Protein AF-A0A530AD01-F1 (afdb_monomer_lite)

Structure (mmCIF, N/CA/C/O backbone):
data_AF-A0A530AD01-F1
#
_entry.id   AF-A0A530AD01-F1
#
loop_
_atom_site.group_PDB
_atom_site.id
_atom_site.type_symbol
_atom_site.label_atom_id
_atom_site.label_alt_id
_atom_site.label_comp_id
_atom_site.label_asym_id
_atom_site.label_entity_id
_atom_site.label_seq_id
_atom_site.pdbx_PDB_ins_code
_atom_site.Cartn_x
_atom_site.Cartn_y
_atom_site.Cartn_z
_atom_site.occupancy
_atom_site.B_iso_or_equiv
_atom_site.auth_seq_id
_atom_site.auth_comp_id
_atom_site.auth_asym_id
_atom_site.auth_atom_id
_atom_site.pdbx_PDB_model_num
ATOM 1 N N . LYS A 1 1 ? 16.539 6.978 -7.218 1.00 55.22 1 LYS A N 1
ATOM 2 C CA . LYS A 1 1 ? 15.577 6.563 -6.171 1.00 55.22 1 LYS A CA 1
ATOM 3 C C . LYS A 1 1 ? 15.992 5.301 -5.426 1.00 55.22 1 LYS A C 1
ATOM 5 O O . LYS A 1 1 ? 15.633 5.180 -4.269 1.00 55.22 1 LYS A O 1
ATOM 10 N N . TRP A 1 2 ? 16.714 4.387 -6.071 1.00 53.53 2 TRP A N 1
ATOM 11 C CA . TRP A 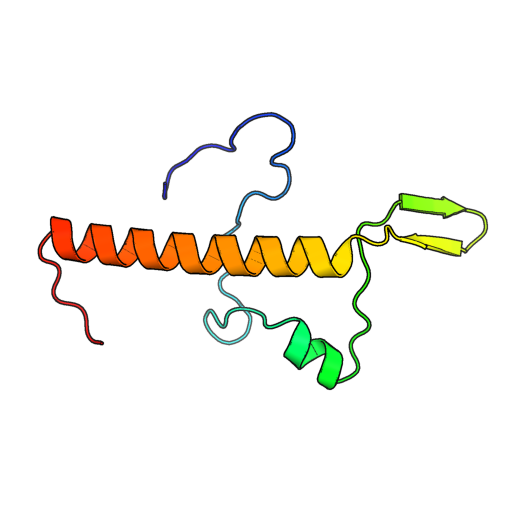1 2 ? 16.971 3.049 -5.536 1.00 53.53 2 TRP A CA 1
ATOM 12 C C . TRP A 1 2 ? 17.873 3.003 -4.295 1.00 53.53 2 TRP A C 1
ATOM 14 O O . TRP A 1 2 ? 17.645 2.157 -3.445 1.00 53.53 2 TRP A O 1
ATOM 24 N N . ASP A 1 3 ? 18.765 3.986 -4.135 1.00 55.16 3 ASP A N 1
ATOM 25 C CA . ASP A 1 3 ? 19.578 4.188 -2.922 1.00 55.16 3 ASP A CA 1
ATOM 26 C C . ASP A 1 3 ? 19.143 5.428 -2.117 1.00 55.16 3 ASP A C 1
ATOM 28 O O . ASP A 1 3 ? 19.966 6.115 -1.515 1.00 55.16 3 ASP A O 1
ATOM 32 N N . LEU A 1 4 ? 17.859 5.806 -2.159 1.00 56.06 4 LEU A N 1
ATOM 33 C CA . LEU A 1 4 ? 17.394 6.923 -1.332 1.00 56.06 4 LEU A CA 1
ATOM 34 C C . LEU A 1 4 ? 17.376 6.510 0.141 1.00 56.06 4 LEU A C 1
ATOM 36 O O . LEU A 1 4 ? 16.599 5.644 0.539 1.00 56.06 4 LEU A O 1
ATOM 40 N N . GLU A 1 5 ? 18.186 7.185 0.953 1.00 57.31 5 GLU A N 1
ATOM 41 C CA . GLU A 1 5 ? 18.027 7.167 2.404 1.00 57.31 5 GLU A CA 1
ATOM 42 C C . GLU A 1 5 ? 16.636 7.696 2.792 1.00 57.31 5 GLU A C 1
ATOM 44 O O . GLU A 1 5 ? 16.064 8.560 2.118 1.00 57.31 5 GLU A O 1
ATOM 49 N N . THR A 1 6 ? 16.081 7.146 3.876 1.00 55.56 6 THR A N 1
ATOM 50 C CA . THR A 1 6 ? 14.735 7.437 4.389 1.00 55.56 6 THR A CA 1
ATOM 51 C C . THR A 1 6 ? 14.431 8.943 4.373 1.00 55.56 6 THR A C 1
ATOM 53 O O . THR A 1 6 ? 15.111 9.705 5.069 1.00 55.56 6 THR A O 1
ATOM 56 N N . PRO A 1 7 ? 13.421 9.409 3.611 1.00 57.12 7 PRO A N 1
ATOM 57 C CA . PRO A 1 7 ? 13.221 10.834 3.390 1.00 57.12 7 PRO A CA 1
ATOM 58 C C . PRO A 1 7 ? 12.528 11.504 4.585 1.00 57.12 7 PRO A C 1
ATOM 60 O O . PRO A 1 7 ? 11.337 11.763 4.559 1.00 57.12 7 PRO A O 1
ATOM 63 N N . GLY A 1 8 ? 13.271 11.828 5.642 1.00 61.66 8 GLY A N 1
ATOM 64 C CA . GLY A 1 8 ? 12.832 12.713 6.730 1.00 61.66 8 GLY A CA 1
ATOM 65 C C . GLY A 1 8 ? 11.595 12.274 7.552 1.00 61.66 8 GLY A C 1
ATOM 66 O O . GLY A 1 8 ? 10.975 11.240 7.294 1.00 61.66 8 GLY A O 1
ATOM 67 N N . PRO A 1 9 ? 11.228 13.043 8.596 1.00 55.56 9 PRO A N 1
ATOM 68 C CA . PRO A 1 9 ? 10.14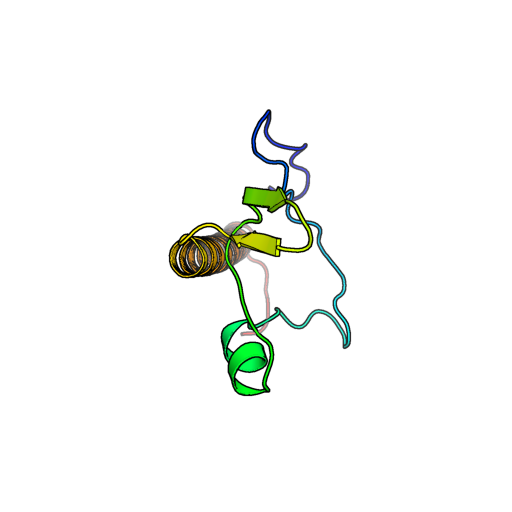5 12.693 9.522 1.00 55.56 9 PRO A CA 1
ATOM 69 C C . PRO A 1 9 ? 8.781 12.571 8.818 1.00 55.56 9 PRO A C 1
ATOM 71 O O . PRO A 1 9 ? 8.413 13.441 8.032 1.00 55.56 9 PRO A O 1
ATOM 74 N N . GLY A 1 10 ? 8.011 11.514 9.114 1.00 58.28 10 GLY A N 1
ATOM 75 C CA . GLY A 1 10 ? 6.701 11.240 8.492 1.00 58.28 10 GLY A CA 1
ATOM 76 C C . GLY A 1 10 ? 6.728 10.272 7.299 1.00 58.28 10 GLY A C 1
ATOM 77 O O . GLY A 1 10 ? 5.683 9.998 6.708 1.00 58.28 10 GLY A O 1
ATOM 78 N N . THR A 1 11 ? 7.895 9.713 6.966 1.00 58.59 11 THR A N 1
ATOM 79 C CA . THR A 1 11 ? 8.075 8.678 5.925 1.00 58.59 11 THR A CA 1
ATOM 80 C C . THR A 1 11 ? 8.287 7.281 6.499 1.00 58.59 11 THR A C 1
ATOM 82 O O . THR A 1 11 ? 8.878 6.414 5.868 1.00 58.59 11 THR A O 1
ATOM 85 N N . GLU A 1 12 ? 7.737 7.042 7.691 1.00 58.34 12 GLU A N 1
ATOM 86 C CA . GLU A 1 12 ? 7.865 5.807 8.483 1.00 58.34 12 GLU A CA 1
ATOM 87 C C . GLU A 1 12 ?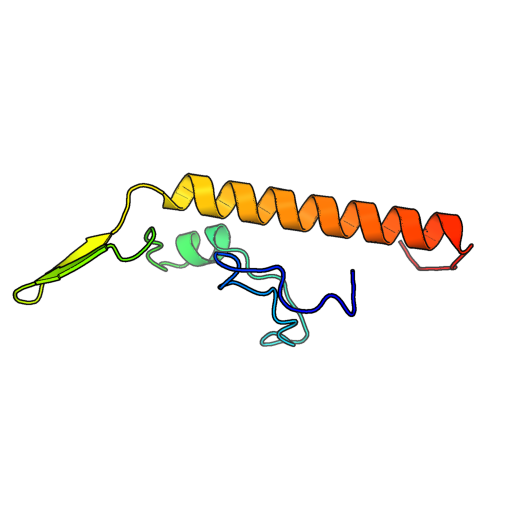 7.504 4.530 7.700 1.00 58.34 12 GLU A C 1
ATOM 89 O O . GLU A 1 12 ? 7.985 3.446 8.019 1.00 58.34 12 GLU A O 1
ATOM 94 N N . HIS A 1 13 ? 6.730 4.662 6.620 1.00 53.12 13 HIS A N 1
ATOM 95 C CA . HIS A 1 13 ? 6.542 3.621 5.614 1.00 53.12 13 HIS A CA 1
ATOM 96 C C . HIS A 1 13 ? 7.560 3.770 4.478 1.00 53.12 13 HIS A C 1
ATOM 98 O O . HIS A 1 13 ? 7.212 4.114 3.345 1.00 53.12 13 HIS A O 1
ATOM 104 N N . VAL A 1 14 ? 8.831 3.505 4.779 1.00 50.38 14 VAL A N 1
ATOM 105 C CA . VAL A 1 14 ? 9.843 3.297 3.740 1.00 50.38 14 VAL A CA 1
ATOM 106 C C . VAL A 1 14 ? 9.425 2.073 2.938 1.00 50.38 14 VAL A C 1
ATOM 108 O O . VAL A 1 14 ? 9.059 1.042 3.506 1.00 50.38 14 VAL A O 1
ATOM 111 N N . THR A 1 15 ? 9.442 2.193 1.611 1.00 54.22 15 THR A N 1
ATOM 112 C CA . THR A 1 15 ? 9.155 1.058 0.731 1.00 54.22 15 THR A CA 1
ATOM 113 C C . THR A 1 15 ? 10.277 0.044 0.892 1.00 54.22 15 THR A C 1
ATOM 115 O O . THR A 1 15 ? 11.342 0.175 0.300 1.00 54.22 15 THR A O 1
ATOM 118 N N . ILE A 1 16 ? 10.053 -0.953 1.739 1.00 55.47 16 ILE A N 1
ATOM 119 C CA . ILE A 1 16 ? 10.913 -2.124 1.810 1.00 55.47 16 ILE A CA 1
ATOM 120 C C . ILE A 1 16 ? 10.617 -2.991 0.585 1.00 55.47 16 ILE A C 1
ATOM 122 O O . ILE A 1 16 ? 9.471 -3.371 0.342 1.00 55.47 16 ILE A O 1
ATOM 126 N N . ALA A 1 17 ? 11.643 -3.296 -0.206 1.00 59.00 17 ALA A N 1
ATOM 127 C CA . ALA A 1 17 ? 11.538 -4.317 -1.238 1.00 59.00 17 ALA A CA 1
ATOM 128 C C . ALA A 1 17 ? 11.433 -5.677 -0.536 1.00 59.00 17 ALA A C 1
ATOM 130 O O . ALA A 1 17 ? 12.430 -6.261 -0.113 1.00 59.00 17 ALA A O 1
ATOM 131 N N . VAL A 1 18 ? 10.206 -6.153 -0.334 1.00 65.19 18 VAL A N 1
ATOM 132 C CA . VAL A 1 18 ? 9.961 -7.482 0.228 1.00 65.19 18 VAL A CA 1
ATOM 133 C C . VAL A 1 18 ? 9.912 -8.459 -0.935 1.00 65.19 18 VAL A C 1
ATOM 135 O O . VAL A 1 18 ? 9.122 -8.276 -1.856 1.00 65.19 18 VAL A O 1
ATOM 138 N N . SER A 1 19 ? 10.713 -9.523 -0.884 1.00 58.97 19 SER A N 1
ATOM 139 C CA . SER A 1 19 ? 10.766 -10.557 -1.929 1.00 58.97 19 SER A CA 1
ATOM 140 C C . SER A 1 19 ? 9.429 -11.270 -2.179 1.00 58.97 19 SER A C 1
ATOM 142 O O . SER A 1 19 ? 9.305 -11.974 -3.175 1.00 58.97 19 SER A O 1
ATOM 144 N N . GLY A 1 20 ? 8.422 -11.053 -1.322 1.00 59.00 20 GLY A N 1
ATOM 145 C CA . GLY A 1 20 ? 7.056 -11.545 -1.478 1.00 59.00 20 GLY A CA 1
ATOM 146 C C . GLY A 1 20 ? 6.957 -13.070 -1.369 1.00 59.00 20 GLY A C 1
ATOM 147 O O . GLY A 1 20 ? 7.785 -13.824 -1.878 1.00 59.00 20 GLY A O 1
ATOM 148 N N . ALA A 1 21 ? 5.908 -13.579 -0.724 1.00 56.38 21 ALA A N 1
ATOM 149 C CA . ALA A 1 21 ? 5.610 -15.003 -0.843 1.00 56.38 21 ALA A CA 1
ATOM 150 C C . ALA A 1 21 ? 5.287 -15.315 -2.318 1.00 56.38 21 ALA A C 1
ATOM 152 O O . ALA A 1 21 ? 4.399 -14.682 -2.885 1.00 56.38 21 ALA A O 1
ATOM 153 N N . ARG A 1 22 ? 5.970 -16.313 -2.905 1.00 62.81 22 ARG A N 1
ATOM 154 C CA . ARG A 1 22 ? 5.842 -16.750 -4.318 1.00 62.81 22 ARG A CA 1
ATOM 155 C C . ARG A 1 22 ? 6.556 -15.881 -5.368 1.00 62.81 22 ARG A C 1
ATOM 157 O O . ARG A 1 22 ? 6.157 -15.892 -6.523 1.00 62.81 22 ARG A O 1
ATOM 164 N N . GLY A 1 23 ? 7.644 -15.205 -4.998 1.00 61.00 23 GLY A N 1
ATOM 165 C CA . GLY A 1 23 ? 8.567 -14.621 -5.982 1.00 61.00 23 GLY A CA 1
ATOM 166 C C . GLY A 1 23 ? 8.170 -13.228 -6.466 1.00 61.00 23 GLY A C 1
ATOM 167 O O . GLY A 1 23 ? 8.233 -12.953 -7.657 1.00 61.00 23 GLY A O 1
ATOM 168 N N . GLY A 1 24 ? 7.783 -12.349 -5.542 1.00 67.44 24 GLY A N 1
ATOM 169 C CA . GLY A 1 24 ? 7.633 -10.923 -5.841 1.00 67.44 24 GLY A CA 1
ATOM 170 C C . GLY A 1 24 ? 6.262 -10.489 -6.355 1.00 67.44 24 GLY A C 1
ATOM 171 O O . GLY A 1 24 ? 6.158 -9.411 -6.930 1.00 67.44 24 GLY A O 1
ATOM 172 N N . GLU A 1 25 ? 5.200 -11.275 -6.144 1.00 71.56 25 GLU A N 1
ATOM 173 C CA . GLU A 1 25 ? 3.841 -10.811 -6.455 1.00 71.56 25 GLU A CA 1
ATOM 174 C C . GLU A 1 25 ? 3.495 -9.539 -5.663 1.00 71.56 25 GLU A C 1
ATOM 176 O O . GLU A 1 25 ? 3.521 -9.528 -4.426 1.00 71.56 25 GLU A O 1
ATOM 181 N N . THR A 1 26 ? 3.086 -8.485 -6.372 1.00 76.69 26 THR A N 1
ATOM 182 C CA . THR A 1 26 ? 2.477 -7.307 -5.752 1.00 76.69 26 THR A CA 1
ATOM 183 C C . THR A 1 26 ? 1.185 -7.707 -5.036 1.00 76.69 26 THR A C 1
ATOM 185 O O . THR A 1 26 ? 0.320 -8.398 -5.584 1.00 76.69 26 THR A O 1
ATOM 188 N N . ILE A 1 27 ? 1.037 -7.273 -3.784 1.00 80.44 27 ILE A N 1
ATOM 189 C CA . ILE A 1 27 ? -0.163 -7.553 -2.995 1.00 80.44 27 ILE A CA 1
ATOM 190 C C . ILE A 1 27 ? -1.328 -6.696 -3.494 1.00 80.44 27 ILE A C 1
ATOM 192 O O . ILE A 1 27 ? -1.307 -5.474 -3.388 1.00 80.44 27 ILE A O 1
ATOM 196 N N . ASP A 1 28 ? -2.386 -7.361 -3.956 1.00 86.75 28 ASP A N 1
ATOM 197 C CA . ASP A 1 28 ? -3.675 -6.733 -4.241 1.00 86.75 28 ASP A CA 1
ATOM 198 C C . ASP A 1 28 ? -4.616 -6.877 -3.035 1.00 86.75 28 ASP A C 1
ATOM 200 O O . ASP A 1 28 ? -5.202 -7.940 -2.790 1.00 86.75 28 ASP A O 1
ATOM 204 N N . PHE A 1 29 ? -4.778 -5.785 -2.287 1.00 88.19 29 PHE A N 1
ATOM 205 C CA . PHE A 1 29 ? -5.669 -5.729 -1.131 1.00 88.19 29 PHE A CA 1
ATOM 206 C C . PHE A 1 29 ? -7.131 -6.004 -1.494 1.00 88.19 29 PHE A C 1
ATOM 208 O O . PHE A 1 29 ? -7.833 -6.657 -0.724 1.00 88.19 29 PHE A O 1
ATOM 215 N N . ARG A 1 30 ? -7.600 -5.573 -2.670 1.00 90.38 30 ARG A N 1
ATOM 216 C CA . ARG A 1 30 ? -8.998 -5.742 -3.100 1.00 90.38 30 ARG A CA 1
ATOM 217 C C . ARG A 1 30 ? -9.298 -7.210 -3.361 1.00 90.38 30 ARG A C 1
ATOM 219 O O . ARG A 1 30 ? -10.313 -7.728 -2.895 1.00 90.38 30 ARG A O 1
ATOM 226 N N . ARG A 1 31 ? -8.372 -7.912 -4.016 1.00 91.06 31 ARG A N 1
ATOM 227 C CA . ARG A 1 31 ? -8.455 -9.367 -4.197 1.00 91.06 31 ARG A CA 1
ATOM 228 C C . ARG A 1 31 ? -8.450 -10.112 -2.867 1.00 91.06 31 ARG A C 1
ATOM 230 O O . ARG A 1 31 ? -9.186 -11.083 -2.709 1.00 91.06 31 ARG A O 1
ATOM 237 N N . LEU A 1 32 ? -7.624 -9.694 -1.909 1.00 90.19 32 LEU A N 1
ATOM 238 C CA . LEU A 1 32 ? -7.608 -10.312 -0.582 1.00 90.19 32 LEU A CA 1
ATOM 239 C C . LEU A 1 32 ? -8.910 -10.049 0.183 1.00 90.19 32 LEU A C 1
ATOM 241 O O . LEU A 1 32 ? -9.439 -10.974 0.797 1.00 90.19 32 LEU A O 1
ATOM 245 N N . ALA A 1 33 ? -9.478 -8.847 0.076 1.00 92.75 33 ALA A N 1
ATOM 246 C CA . ALA A 1 33 ? -10.779 -8.531 0.658 1.00 92.75 33 ALA A CA 1
ATOM 247 C C . ALA A 1 33 ? -11.895 -9.412 0.084 1.00 92.75 33 ALA A C 1
ATOM 249 O O . ALA A 1 33 ? -12.674 -9.994 0.836 1.00 92.75 33 ALA A O 1
ATOM 250 N N . ALA A 1 34 ? -11.908 -9.618 -1.236 1.00 94.62 34 ALA A N 1
ATOM 251 C CA . ALA A 1 34 ? -12.841 -10.534 -1.895 1.00 94.62 34 ALA A CA 1
ATOM 252 C C . ALA A 1 34 ? -12.691 -12.000 -1.432 1.00 94.62 34 ALA A C 1
ATOM 254 O O . ALA A 1 34 ? -13.626 -12.786 -1.554 1.00 94.62 34 ALA A O 1
ATOM 255 N N . ARG A 1 35 ? -11.533 -12.373 -0.869 1.00 95.44 35 ARG A N 1
ATOM 256 C CA . ARG A 1 35 ? -11.268 -13.696 -0.276 1.00 95.44 35 ARG A CA 1
ATOM 257 C C . ARG A 1 35 ? -11.613 -13.784 1.216 1.00 95.44 35 ARG A C 1
ATOM 259 O O . ARG A 1 35 ? -11.328 -14.809 1.830 1.00 95.44 35 AR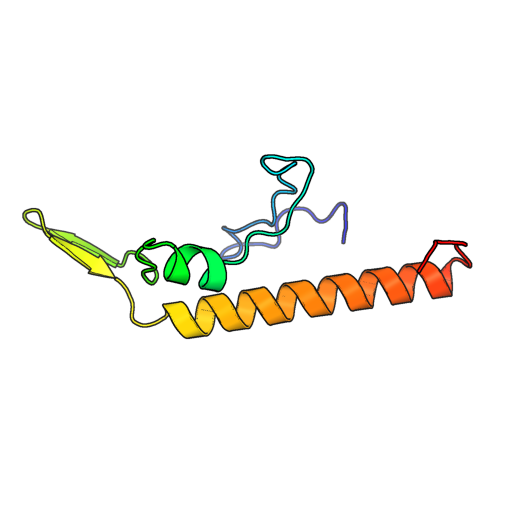G A O 1
ATOM 266 N N . GLY A 1 36 ? -12.216 -12.743 1.791 1.00 95.69 36 GLY A N 1
ATOM 267 C CA . GLY A 1 36 ? -12.672 -12.712 3.183 1.00 95.69 36 GLY A CA 1
ATOM 268 C C . GLY A 1 36 ? -11.748 -11.974 4.152 1.00 95.69 36 GLY A C 1
ATOM 269 O O . GLY A 1 36 ? -11.973 -12.037 5.358 1.00 95.69 36 GLY A O 1
ATOM 270 N N . LEU A 1 37 ? -10.715 -11.278 3.664 1.00 95.00 37 LEU A N 1
ATOM 271 C CA . LEU A 1 37 ? -9.877 -10.441 4.521 1.00 95.00 37 LEU A CA 1
ATOM 272 C C . LEU A 1 37 ? -10.602 -9.130 4.869 1.00 95.00 37 LEU A C 1
ATOM 274 O O . LEU A 1 37 ? -11.043 -8.404 3.979 1.00 95.00 37 LEU A O 1
ATOM 278 N N . THR A 1 38 ? -10.671 -8.773 6.149 1.00 95.75 38 THR A N 1
ATOM 279 C CA . THR A 1 38 ? -11.182 -7.456 6.553 1.00 95.75 38 THR A CA 1
ATOM 280 C C . THR A 1 38 ? -10.069 -6.423 6.453 1.00 95.75 38 THR A C 1
ATOM 282 O O . THR A 1 38 ? -9.063 -6.512 7.154 1.00 95.75 38 THR A O 1
ATOM 285 N N . LEU A 1 39 ? -10.259 -5.425 5.593 1.00 94.44 39 LEU A N 1
ATOM 286 C CA . LEU A 1 39 ? -9.365 -4.278 5.491 1.00 94.44 39 LEU A CA 1
ATOM 287 C C . LEU A 1 39 ? -9.869 -3.141 6.381 1.00 94.44 39 LEU A C 1
ATOM 289 O O . LEU A 1 39 ? -11.062 -2.838 6.394 1.00 94.44 39 LEU A O 1
ATOM 293 N N . VAL A 1 40 ? -8.954 -2.484 7.087 1.00 95.75 40 VAL A N 1
ATOM 294 C CA . VAL A 1 40 ? -9.238 -1.353 7.980 1.00 95.75 40 VAL A CA 1
ATOM 295 C C . VAL A 1 40 ? -8.272 -0.204 7.701 1.00 95.75 40 VAL A C 1
ATOM 297 O O . VAL A 1 40 ? -7.198 -0.412 7.140 1.00 95.75 40 VAL A O 1
ATOM 300 N N . GLY A 1 41 ? -8.671 1.016 8.063 1.00 94.69 41 GLY A N 1
ATOM 301 C CA . GLY A 1 41 ? -7.794 2.184 7.988 1.00 94.69 41 GLY A CA 1
ATOM 302 C C . GLY A 1 41 ? -6.727 2.195 9.084 1.00 94.69 41 GLY A C 1
ATOM 303 O O . GLY A 1 41 ? -6.545 1.220 9.814 1.00 94.69 41 GLY A O 1
ATOM 304 N N . MET A 1 42 ? -6.032 3.320 9.226 1.00 94.88 42 MET A N 1
ATOM 305 C CA . MET A 1 42 ? -4.986 3.487 10.238 1.00 94.88 42 MET A CA 1
ATOM 306 C C . MET A 1 42 ? -5.546 3.283 11.653 1.00 94.88 42 MET A C 1
ATOM 308 O O . MET A 1 42 ? -6.563 3.877 12.018 1.00 94.88 42 MET A O 1
ATOM 312 N N . THR A 1 43 ? -4.867 2.480 12.471 1.00 96.12 43 THR A N 1
ATOM 313 C CA . THR A 1 43 ? -5.196 2.327 13.894 1.00 96.12 43 THR A CA 1
ATOM 314 C C . THR A 1 43 ? -5.090 3.676 14.603 1.00 96.12 43 THR A C 1
ATOM 316 O O . THR A 1 43 ? -4.041 4.314 14.561 1.00 96.12 43 THR A O 1
ATOM 319 N N . LYS A 1 44 ? -6.164 4.113 15.269 1.00 96.62 44 LYS A N 1
ATOM 320 C CA . LYS A 1 44 ? -6.182 5.373 16.033 1.00 96.62 44 LYS A CA 1
ATOM 321 C C . LYS A 1 44 ? -5.934 5.153 17.514 1.00 96.62 44 LYS A C 1
ATOM 323 O O . LYS A 1 44 ? -5.171 5.893 18.123 1.00 96.62 44 LYS A O 1
ATOM 328 N N . ALA A 1 45 ? -6.625 4.182 18.100 1.00 96.38 45 ALA A N 1
ATOM 329 C CA . ALA A 1 45 ? -6.559 3.925 19.529 1.00 96.38 45 ALA A CA 1
ATOM 330 C C . ALA A 1 45 ? -7.035 2.514 19.863 1.00 96.38 45 ALA A C 1
ATOM 332 O O . ALA A 1 45 ? -7.801 1.903 19.112 1.00 96.38 45 ALA A O 1
ATOM 333 N N . TYR A 1 46 ? -6.624 2.057 21.039 1.00 97.25 46 TYR A N 1
ATOM 334 C CA . TYR A 1 46 ? -7.137 0.873 21.705 1.00 97.25 46 TYR A CA 1
ATOM 335 C C . TYR A 1 46 ? -7.527 1.252 23.135 1.00 97.25 46 TYR A C 1
ATOM 337 O O . TYR A 1 46 ? -6.700 1.808 23.859 1.00 97.25 46 TYR A O 1
ATOM 345 N N . GLN A 1 47 ? -8.775 0.992 23.523 1.00 97.44 47 GLN A N 1
ATOM 346 C CA . GLN A 1 47 ? -9.311 1.284 24.856 1.00 97.44 47 GLN A CA 1
ATOM 347 C C . GLN A 1 47 ? -10.313 0.200 25.246 1.00 97.44 47 GLN A C 1
ATOM 349 O O . GLN A 1 47 ? -11.167 -0.159 24.439 1.00 97.44 47 GLN A O 1
ATOM 354 N N . ASP A 1 48 ? -10.182 -0.338 26.460 1.00 96.69 48 ASP A N 1
ATOM 355 C CA . ASP A 1 48 ? -11.123 -1.298 27.058 1.00 96.69 48 ASP A CA 1
ATOM 356 C C . ASP A 1 48 ? -11.500 -2.485 26.148 1.00 96.69 48 ASP A C 1
ATOM 358 O O . ASP A 1 48 ? -12.653 -2.903 26.073 1.00 96.69 48 ASP A O 1
ATOM 362 N N . GLY A 1 49 ? -10.523 -3.035 25.418 1.00 97.38 49 GLY A N 1
ATOM 363 C CA . GLY A 1 49 ? -10.745 -4.161 24.501 1.00 97.38 49 GLY A CA 1
ATOM 364 C C . GLY A 1 49 ? -11.252 -3.771 23.110 1.00 97.38 49 GLY A C 1
ATOM 365 O O . GLY A 1 49 ? -11.396 -4.641 22.253 1.00 97.38 49 GLY A O 1
ATOM 366 N N . VAL A 1 50 ? -11.483 -2.483 22.847 1.00 97.50 50 VAL A N 1
ATOM 367 C CA . VAL A 1 50 ? -11.989 -1.971 21.569 1.00 97.50 50 VAL A CA 1
ATOM 368 C C . VAL A 1 50 ? -10.881 -1.249 20.807 1.00 97.50 50 VAL A C 1
ATOM 370 O O . VAL A 1 50 ? -10.266 -0.305 21.305 1.00 97.50 50 VAL A O 1
ATOM 373 N N . MET A 1 51 ? -10.643 -1.673 19.564 1.00 97.12 51 MET A N 1
ATOM 374 C CA . MET A 1 51 ? -9.748 -0.990 18.629 1.00 97.12 51 MET A CA 1
ATOM 375 C C . MET A 1 51 ? -10.551 -0.055 17.717 1.00 97.12 51 MET A C 1
ATOM 377 O O . MET A 1 51 ? -11.618 -0.419 17.224 1.00 97.12 51 MET A O 1
ATOM 381 N N . SER A 1 52 ? -10.039 1.152 17.483 1.00 97.38 52 SER A N 1
ATOM 382 C CA . SER A 1 52 ? -10.647 2.151 16.599 1.00 97.38 52 SER A CA 1
ATOM 383 C C . SER A 1 52 ? -9.731 2.465 15.422 1.00 97.38 52 SER A C 1
ATOM 385 O O . SER A 1 52 ? -8.510 2.554 15.570 1.00 97.38 52 SER A O 1
ATOM 387 N N . PHE A 1 53 ? -10.333 2.661 14.251 1.00 97.75 53 PHE A N 1
ATOM 388 C CA . PHE A 1 53 ? -9.622 2.874 12.993 1.00 97.75 53 PHE A CA 1
ATOM 389 C C . PHE A 1 53 ? -10.064 4.179 12.332 1.00 97.75 53 PHE A C 1
ATOM 391 O O . PHE A 1 53 ? -11.196 4.637 12.503 1.00 97.75 53 PHE A O 1
ATOM 398 N N . ALA A 1 54 ? -9.163 4.798 11.578 1.00 97.38 54 ALA A N 1
ATOM 399 C CA . ALA A 1 54 ? -9.450 5.986 10.794 1.00 97.38 54 ALA A CA 1
ATOM 400 C C . ALA A 1 54 ? -10.262 5.636 9.533 1.00 97.38 54 ALA A C 1
ATOM 402 O O . ALA A 1 54 ? -10.101 4.553 8.971 1.00 97.38 54 ALA A O 1
ATOM 403 N N . PRO A 1 55 ? -11.112 6.555 9.036 1.00 96.81 55 PRO A N 1
ATOM 404 C CA . PRO A 1 55 ? -11.863 6.364 7.795 1.00 96.81 55 PRO A CA 1
ATOM 405 C C . PRO A 1 55 ? -10.997 6.663 6.554 1.00 96.81 55 PRO A C 1
ATOM 407 O O . PRO A 1 55 ? -11.445 7.307 5.610 1.00 96.81 55 PRO A O 1
ATOM 410 N N . ASP A 1 56 ? -9.728 6.255 6.562 1.00 96.38 56 ASP A N 1
ATOM 411 C CA . ASP A 1 56 ? -8.720 6.631 5.563 1.00 96.38 56 ASP A CA 1
ATOM 412 C C . ASP A 1 56 ? -8.294 5.475 4.643 1.00 96.38 56 ASP A C 1
ATOM 414 O O . ASP A 1 56 ? -7.481 5.682 3.743 1.00 96.38 56 ASP A O 1
ATOM 418 N N . LEU A 1 57 ? -8.881 4.284 4.808 1.00 94.56 57 LEU A N 1
ATOM 419 C CA . LEU A 1 57 ? -8.553 3.086 4.029 1.00 94.56 57 LEU A CA 1
ATOM 420 C C . LEU A 1 57 ? -8.563 3.344 2.514 1.00 94.56 57 LEU A C 1
ATOM 422 O O . LEU A 1 57 ? -7.568 3.097 1.838 1.00 94.56 57 LEU A O 1
ATOM 426 N N . ALA A 1 58 ? -9.666 3.878 1.981 1.00 94.19 58 ALA A N 1
ATOM 427 C CA . ALA A 1 58 ? -9.806 4.112 0.543 1.00 94.19 58 ALA A CA 1
ATOM 428 C C . ALA A 1 58 ? -8.758 5.105 0.014 1.00 94.19 58 ALA A C 1
ATOM 430 O O . ALA A 1 58 ? -8.161 4.884 -1.039 1.00 94.19 58 ALA A O 1
ATOM 431 N N . LYS A 1 59 ? -8.487 6.167 0.784 1.00 95.38 59 LYS A N 1
ATOM 432 C CA . LYS A 1 59 ? -7.459 7.161 0.459 1.00 95.38 59 LYS A CA 1
ATOM 433 C C . LYS A 1 59 ? -6.064 6.536 0.453 1.00 95.38 59 LYS A C 1
ATOM 435 O O . LYS A 1 59 ? -5.274 6.817 -0.445 1.00 95.38 59 LYS A O 1
ATOM 440 N N . ASN A 1 60 ? -5.760 5.697 1.439 1.00 91.88 60 ASN A N 1
ATOM 441 C CA . ASN A 1 60 ? -4.459 5.047 1.557 1.00 91.88 60 ASN A CA 1
ATOM 442 C C . ASN A 1 60 ? -4.221 4.045 0.423 1.00 91.88 60 ASN A C 1
ATOM 444 O O . ASN A 1 60 ? -3.131 4.053 -0.146 1.00 91.88 60 ASN A O 1
ATOM 448 N N . ILE A 1 61 ? -5.235 3.259 0.042 1.00 91.50 61 ILE A N 1
ATOM 449 C CA . ILE A 1 61 ? -5.153 2.356 -1.116 1.00 91.50 61 ILE A CA 1
ATOM 450 C C . ILE A 1 61 ? -4.919 3.157 -2.403 1.00 91.50 61 ILE A C 1
ATOM 452 O O . ILE A 1 61 ? -3.969 2.872 -3.121 1.00 91.50 61 ILE A O 1
ATOM 456 N N . ALA A 1 62 ? -5.719 4.197 -2.666 1.00 92.25 62 ALA A N 1
ATOM 457 C CA . ALA A 1 62 ? -5.574 5.008 -3.878 1.00 92.25 62 ALA A CA 1
ATOM 458 C C . ALA A 1 62 ? -4.195 5.683 -3.979 1.00 92.25 62 ALA A C 1
ATOM 460 O O . ALA A 1 62 ? -3.606 5.747 -5.055 1.00 92.25 62 ALA A O 1
ATOM 461 N N . ARG A 1 63 ? -3.648 6.153 -2.849 1.00 90.56 63 ARG A N 1
ATOM 462 C CA . ARG A 1 63 ? -2.278 6.683 -2.790 1.00 90.56 63 ARG A CA 1
ATOM 463 C C . ARG A 1 63 ? -1.238 5.602 -3.096 1.00 90.56 63 ARG A C 1
ATOM 465 O O . ARG A 1 63 ? -0.268 5.888 -3.786 1.00 90.56 63 ARG A O 1
ATOM 472 N N . GLY A 1 64 ? -1.429 4.386 -2.586 1.00 87.56 64 GLY A N 1
ATOM 473 C CA . GLY A 1 64 ? -0.569 3.243 -2.896 1.00 87.56 64 GLY A CA 1
ATOM 474 C C . GLY A 1 64 ? -0.569 2.903 -4.387 1.00 87.56 64 GLY A C 1
ATOM 475 O O . GLY A 1 64 ? 0.504 2.768 -4.969 1.00 87.56 64 GLY A O 1
ATOM 476 N N . ASP A 1 65 ? -1.749 2.854 -5.012 1.00 90.00 65 ASP A N 1
ATOM 477 C CA . ASP A 1 65 ? -1.896 2.595 -6.451 1.00 90.00 65 ASP A CA 1
ATOM 478 C C . ASP A 1 65 ? -1.177 3.670 -7.289 1.00 90.00 65 ASP A C 1
ATOM 480 O O . ASP A 1 65 ? -0.410 3.348 -8.193 1.00 90.00 65 ASP A O 1
ATOM 484 N N . ALA A 1 66 ? -1.368 4.951 -6.953 1.00 91.19 66 ALA A N 1
ATOM 485 C CA . ALA A 1 66 ? -0.705 6.059 -7.644 1.00 91.19 66 ALA A CA 1
ATOM 486 C C . ALA A 1 66 ? 0.825 6.002 -7.505 1.00 91.19 66 ALA A C 1
ATOM 488 O O . ALA A 1 66 ? 1.546 6.239 -8.473 1.00 91.19 66 ALA A O 1
ATOM 489 N N . ASN A 1 67 ? 1.324 5.648 -6.317 1.00 86.50 67 ASN A N 1
ATOM 490 C CA . ASN A 1 67 ? 2.756 5.477 -6.084 1.00 86.50 67 ASN A CA 1
ATOM 491 C C . ASN A 1 67 ? 3.337 4.317 -6.904 1.00 86.50 67 ASN A C 1
ATOM 493 O O . ASN A 1 67 ? 4.444 4.446 -7.420 1.00 86.50 67 ASN A O 1
ATOM 497 N N . LEU A 1 68 ? 2.608 3.201 -7.025 1.00 85.94 68 LEU A N 1
ATOM 498 C CA . LEU A 1 68 ? 3.028 2.059 -7.837 1.00 85.94 68 LEU A CA 1
ATOM 499 C C . LEU A 1 68 ? 3.137 2.444 -9.315 1.00 85.94 68 LEU A C 1
ATOM 501 O O . LEU A 1 68 ? 4.177 2.207 -9.917 1.00 85.94 68 LEU A O 1
ATOM 505 N N . ILE A 1 69 ? 2.100 3.074 -9.875 1.00 90.12 69 ILE A N 1
ATOM 506 C CA . ILE A 1 69 ? 2.090 3.502 -11.284 1.00 90.12 6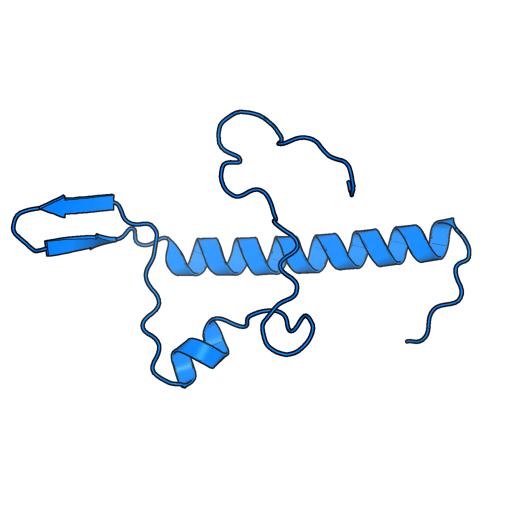9 ILE A CA 1
ATOM 507 C C . ILE A 1 69 ? 3.234 4.484 -11.551 1.00 90.12 69 ILE A C 1
ATOM 509 O O . ILE A 1 69 ? 4.023 4.267 -12.461 1.00 90.12 69 ILE A O 1
ATOM 513 N N . SER A 1 70 ? 3.404 5.493 -10.691 1.00 88.88 70 SER A N 1
ATOM 514 C CA . SER A 1 70 ? 4.501 6.457 -10.825 1.00 88.88 70 SER A CA 1
ATOM 515 C C . SER A 1 70 ? 5.883 5.800 -10.784 1.00 88.88 70 SER A C 1
ATOM 517 O O . SER A 1 70 ? 6.812 6.308 -11.405 1.00 88.88 70 SER A O 1
ATOM 519 N N . LEU A 1 71 ? 6.052 4.708 -10.033 1.00 86.75 71 LEU A N 1
ATOM 520 C CA . LEU A 1 71 ? 7.318 3.980 -9.987 1.00 86.75 71 LEU A CA 1
ATOM 521 C C . LEU A 1 71 ? 7.580 3.201 -11.282 1.00 86.75 71 LEU A C 1
ATOM 523 O O . LEU A 1 71 ? 8.726 3.144 -11.723 1.00 86.75 71 LEU A O 1
ATOM 527 N N . LEU A 1 72 ? 6.536 2.615 -11.876 1.00 88.81 72 LEU A N 1
ATOM 528 C CA . LEU A 1 72 ? 6.625 1.927 -13.166 1.00 88.81 72 LEU A CA 1
ATOM 529 C C . LEU A 1 72 ? 6.958 2.919 -14.288 1.00 88.81 72 LEU A C 1
ATOM 531 O O . LEU A 1 72 ? 7.919 2.691 -15.016 1.00 88.81 72 LEU A O 1
ATOM 535 N N . ASP A 1 73 ? 6.290 4.076 -14.324 1.00 90.62 73 ASP A N 1
ATOM 536 C CA . ASP A 1 73 ? 6.593 5.148 -15.284 1.00 90.62 73 ASP A CA 1
ATOM 537 C C . ASP A 1 73 ? 8.063 5.611 -15.180 1.00 90.62 73 ASP A C 1
ATOM 539 O O . ASP A 1 73 ? 8.737 5.866 -16.181 1.00 90.62 73 ASP A O 1
ATOM 543 N N . GLU A 1 74 ? 8.596 5.718 -13.957 1.00 89.19 74 GLU A N 1
ATOM 544 C CA . GLU A 1 74 ? 10.004 6.064 -13.724 1.00 89.19 74 GLU A CA 1
ATOM 545 C C . GLU A 1 74 ? 10.971 4.975 -14.207 1.00 89.19 74 GLU A C 1
ATOM 547 O O . GLU A 1 74 ? 12.063 5.298 -14.691 1.00 89.19 74 GLU A O 1
ATOM 552 N N . ALA A 1 75 ? 10.596 3.700 -14.079 1.00 88.50 75 ALA A N 1
ATOM 553 C CA . ALA A 1 75 ? 11.380 2.587 -14.599 1.00 88.50 75 ALA A CA 1
ATOM 554 C C . ALA A 1 75 ? 11.416 2.614 -16.134 1.00 88.50 75 ALA A C 1
ATOM 556 O O . ALA A 1 75 ? 12.507 2.560 -16.705 1.00 88.50 75 ALA A O 1
ATOM 557 N N . ASP A 1 76 ? 10.275 2.815 -16.791 1.00 89.69 76 ASP A N 1
ATOM 558 C CA . ASP A 1 76 ? 10.182 2.917 -18.253 1.00 89.69 76 ASP A CA 1
ATOM 559 C C . ASP A 1 76 ? 11.004 4.096 -18.789 1.00 89.69 76 ASP A C 1
ATOM 561 O O . ASP A 1 76 ? 11.792 3.961 -19.731 1.00 89.69 76 ASP A O 1
ATOM 565 N N . ALA A 1 77 ? 10.914 5.254 -18.131 1.00 90.69 77 ALA A N 1
ATOM 566 C CA . ALA A 1 77 ? 11.725 6.419 -18.474 1.00 90.69 77 ALA A CA 1
ATOM 567 C C . ALA A 1 77 ? 13.232 6.138 -18.337 1.00 90.69 77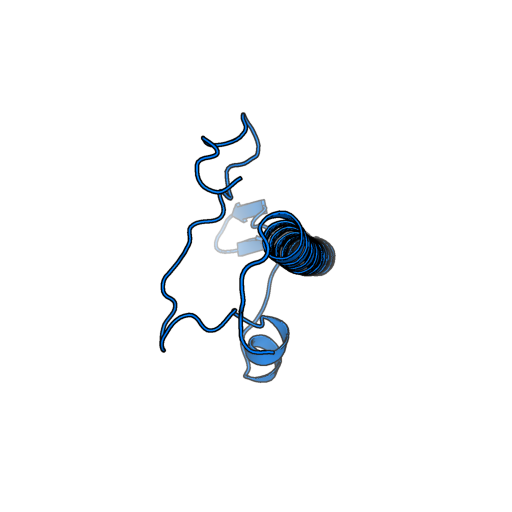 ALA A C 1
ATOM 569 O O . ALA A 1 77 ? 14.037 6.607 -19.148 1.00 90.69 77 ALA A O 1
ATOM 570 N N . TYR A 1 78 ? 13.636 5.371 -17.321 1.00 88.62 78 TYR A N 1
ATOM 571 C CA . TYR A 1 78 ? 15.027 4.961 -17.150 1.00 88.62 78 TYR A CA 1
ATOM 572 C C . TYR A 1 78 ? 15.477 4.008 -18.263 1.00 88.62 78 TYR A C 1
ATOM 574 O O . TYR A 1 78 ? 16.559 4.203 -18.820 1.00 88.62 78 TYR A O 1
ATOM 582 N N . VAL A 1 79 ? 14.660 3.019 -18.620 1.00 90.75 79 VAL A N 1
ATOM 583 C CA . VAL A 1 79 ? 14.929 2.071 -19.714 1.00 90.75 79 VAL A CA 1
ATOM 584 C C . VAL A 1 79 ? 15.150 2.821 -21.025 1.00 90.75 79 VAL A C 1
ATOM 586 O O . VAL A 1 79 ? 16.208 2.670 -21.641 1.00 90.75 79 VAL A O 1
ATOM 589 N N . ALA A 1 80 ? 14.230 3.722 -21.381 1.00 89.69 80 ALA A N 1
ATOM 590 C CA . ALA A 1 80 ? 14.324 4.539 -22.588 1.00 89.69 80 ALA A CA 1
ATOM 591 C C . ALA A 1 80 ? 15.582 5.422 -22.602 1.00 89.69 80 ALA A C 1
ATOM 593 O O . ALA A 1 80 ? 16.274 5.512 -23.616 1.00 89.69 80 ALA A O 1
ATOM 594 N N . ARG A 1 81 ? 15.926 6.047 -21.468 1.00 91.62 81 ARG A N 1
ATOM 595 C CA . ARG A 1 81 ? 17.110 6.918 -21.364 1.00 91.62 81 ARG A CA 1
ATOM 596 C C . ARG A 1 81 ? 18.425 6.162 -21.532 1.00 91.62 81 ARG A C 1
ATOM 598 O O . ARG A 1 81 ? 19.397 6.741 -22.012 1.00 91.62 81 ARG A O 1
ATOM 605 N N . ASN A 1 82 ? 18.480 4.912 -21.084 1.00 92.75 82 ASN A N 1
ATOM 606 C CA . ASN A 1 82 ? 19.707 4.117 -21.083 1.00 92.75 82 ASN A CA 1
ATOM 607 C C . ASN A 1 82 ? 19.770 3.113 -22.246 1.00 92.75 82 ASN A C 1
ATOM 609 O O . ASN A 1 82 ? 20.763 2.400 -22.357 1.00 92.75 82 ASN A O 1
ATOM 613 N N . GLY A 1 83 ? 18.749 3.069 -23.112 1.00 90.25 83 GLY A N 1
ATOM 614 C CA . GLY A 1 83 ? 18.695 2.161 -24.259 1.00 90.25 83 GLY A CA 1
ATOM 615 C C . GLY A 1 83 ? 18.723 0.688 -23.852 1.00 90.25 83 GLY A C 1
ATOM 616 O O . GLY A 1 83 ? 19.374 -0.111 -24.520 1.00 90.25 83 GLY A O 1
ATOM 617 N N . LEU A 1 84 ? 18.095 0.346 -22.721 1.00 89.12 84 LEU A N 1
ATOM 618 C CA . LEU A 1 84 ? 18.064 -1.031 -22.231 1.00 89.12 84 LEU A CA 1
ATOM 619 C C . LEU A 1 84 ? 17.061 -1.849 -23.048 1.00 89.12 84 LEU A C 1
ATOM 621 O O . LEU A 1 84 ? 15.926 -1.423 -23.237 1.00 89.12 84 LEU A O 1
ATOM 625 N N . ASP A 1 85 ? 17.488 -3.024 -23.503 1.00 85.81 85 ASP A N 1
ATOM 626 C CA . ASP A 1 85 ? 16.642 -3.983 -24.212 1.00 85.81 85 ASP A CA 1
ATOM 627 C C . ASP A 1 85 ? 15.994 -4.921 -23.186 1.00 85.81 85 ASP A C 1
ATOM 629 O O . ASP A 1 85 ? 16.651 -5.809 -22.632 1.00 85.81 85 ASP A O 1
ATOM 633 N N . LEU A 1 86 ? 14.731 -4.650 -22.856 1.00 78.94 86 LEU A N 1
ATOM 634 C CA . LEU A 1 86 ? 13.927 -5.447 -21.936 1.00 78.94 86 LEU A CA 1
ATOM 635 C C . LEU A 1 86 ? 12.706 -6.003 -22.677 1.00 78.94 86 LEU A C 1
ATOM 637 O O . LEU A 1 86 ? 12.138 -5.304 -23.514 1.00 78.94 86 LEU A O 1
ATOM 641 N N . PRO A 1 87 ? 12.290 -7.243 -22.372 1.00 76.69 87 PRO A N 1
ATOM 642 C CA . PRO A 1 87 ? 11.069 -7.806 -22.932 1.00 76.69 87 PRO A CA 1
ATOM 643 C C . PRO A 1 87 ? 9.831 -7.050 -22.428 1.00 76.69 87 PRO A C 1
ATOM 645 O O . PRO A 1 87 ? 9.777 -6.681 -21.253 1.00 76.69 87 PRO A O 1
ATOM 648 N N . GLU A 1 88 ? 8.853 -6.863 -23.320 1.00 64.44 88 GLU A N 1
ATOM 649 C CA . GLU A 1 88 ? 7.499 -6.382 -22.988 1.00 64.44 88 GLU A CA 1
ATOM 650 C C . GLU A 1 88 ? 6.631 -7.465 -22.328 1.00 64.44 88 GLU A C 1
ATOM 652 O O . GLU A 1 88 ? 6.744 -8.654 -22.719 1.00 64.44 88 GLU A O 1
#

Sequence (88 aa):
KWDLETPGPGTEHVTIAVSGARGGETIDFRRLAARGLTLVGMTKAYQDGVMSFAPDLAKNIARGDANLISLLDEADAYVARNGLDLPE

Radius of gyration: 17.29 Å; chains: 1; bounding box: 32×30×51 Å

pLDDT: mean 81.83, std 15.87, range [50.38, 97.75]

Secondary structure (DSSP, 8-state):
-TT----STT--S------TTTTSPPP-HHHHHHTTPPP---EEEEETTEEEE-TTHHHHHHHHHHHHHHHHHHHHHHHHHHT-----

Foldseek 3Di:
DVPDDQDDPPSVVDPDQDCDDPGRDDDDPVVVVVVVDDDFADFDDDDPNDTDGDPCRVVVVVVVVVVVVVVVVVVVVVCVVVVPDDDD